Protein AF-A0AAU2IWJ2-F1 (afdb_monomer_lite)

Radius of gyration: 13.11 Å; chains: 1; bounding box: 33×27×32 Å

pLDDT: mean 87.12, std 11.73, range [38.75, 97.5]

Structure (mmCIF, N/CA/C/O backbone):
data_AF-A0AAU2IWJ2-F1
#
_entry.id   AF-A0AAU2IWJ2-F1
#
loop_
_atom_site.group_PDB
_atom_site.id
_atom_site.type_symbol
_atom_site.label_atom_id
_atom_site.label_alt_id
_atom_site.label_comp_id
_atom_site.label_asym_id
_atom_site.label_entity_id
_atom_site.label_seq_id
_atom_site.pdbx_PDB_ins_code
_atom_site.Cartn_x
_atom_site.Cartn_y
_atom_site.Cartn_z
_atom_site.occupancy
_atom_site.B_iso_or_equiv
_atom_site.auth_seq_id
_atom_site.auth_comp_id
_atom_site.auth_asym_id
_atom_site.auth_atom_id
_atom_site.pdbx_PDB_model_num
ATOM 1 N N . MET A 1 1 ? 7.950 13.108 17.277 1.00 83.62 1 MET A N 1
ATOM 2 C CA . MET A 1 1 ? 6.635 13.680 16.870 1.00 83.62 1 MET A CA 1
ATOM 3 C C . MET A 1 1 ? 5.738 12.585 16.306 1.00 83.62 1 MET A C 1
ATOM 5 O O . MET A 1 1 ? 6.137 11.911 15.360 1.00 83.62 1 MET A O 1
ATOM 9 N N . GLN A 1 2 ? 4.543 12.402 16.878 1.00 93.19 2 GLN A N 1
ATOM 10 C CA . GLN A 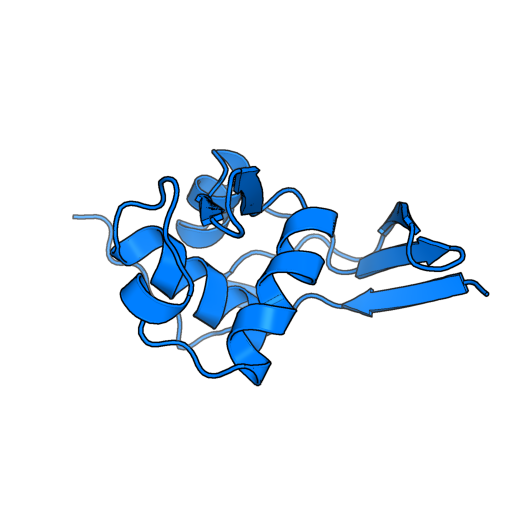1 2 ? 3.567 11.408 16.415 1.00 93.19 2 GLN A CA 1
ATOM 11 C C . GLN A 1 2 ? 2.741 11.957 15.243 1.00 93.19 2 GLN A C 1
ATOM 13 O O . GLN A 1 2 ? 2.262 13.090 15.292 1.00 93.19 2 GLN A O 1
ATOM 18 N N . LYS A 1 3 ? 2.547 11.150 14.197 1.00 94.31 3 LYS A N 1
ATOM 19 C CA . LYS A 1 3 ? 1.735 11.490 13.022 1.00 94.31 3 LYS A CA 1
ATOM 20 C C . LYS A 1 3 ? 0.783 10.349 12.677 1.00 94.31 3 LYS A C 1
ATOM 22 O O . LYS A 1 3 ? 1.168 9.184 12.722 1.00 94.31 3 LYS A O 1
ATOM 27 N N . ARG A 1 4 ? -0.443 10.715 12.298 1.00 95.19 4 ARG A N 1
ATOM 28 C CA . ARG A 1 4 ? -1.474 9.808 11.780 1.00 95.19 4 ARG A CA 1
ATOM 29 C C . ARG A 1 4 ? -1.576 9.968 10.272 1.00 95.19 4 ARG A C 1
ATOM 31 O O . ARG A 1 4 ? -1.694 11.088 9.773 1.00 95.19 4 ARG A O 1
ATOM 38 N N . SER A 1 5 ? -1.523 8.855 9.559 1.00 93.81 5 SER A N 1
ATOM 39 C CA . SER A 1 5 ? -1.559 8.808 8.100 1.00 93.81 5 SER A CA 1
ATOM 40 C C . SER A 1 5 ? -2.695 7.896 7.661 1.00 93.81 5 SER A C 1
ATOM 42 O O . SER A 1 5 ? -2.652 6.703 7.926 1.00 93.81 5 SER A O 1
ATOM 44 N N . ARG A 1 6 ? -3.706 8.451 6.988 1.00 95.06 6 ARG A N 1
ATOM 45 C CA . ARG A 1 6 ? -4.893 7.708 6.540 1.00 95.06 6 ARG A CA 1
ATOM 46 C C . ARG A 1 6 ? -4.691 7.113 5.146 1.00 95.06 6 ARG A C 1
ATOM 48 O O . ARG A 1 6 ? -4.221 7.839 4.272 1.00 95.06 6 ARG A O 1
ATOM 55 N N . ILE A 1 7 ? -5.026 5.844 4.927 1.00 94.31 7 ILE A N 1
ATOM 56 C CA . ILE A 1 7 ? -5.061 5.245 3.580 1.00 94.31 7 ILE A CA 1
ATOM 57 C C . ILE A 1 7 ? -6.224 5.844 2.775 1.00 94.31 7 ILE A C 1
ATOM 59 O O . ILE A 1 7 ? -7.301 6.083 3.319 1.00 94.31 7 ILE A O 1
ATOM 63 N N . GLY A 1 8 ? -6.016 6.130 1.494 1.00 92.81 8 GLY A N 1
ATOM 64 C CA . GLY A 1 8 ? -7.043 6.714 0.642 1.00 92.81 8 GLY A CA 1
ATOM 65 C C . GLY A 1 8 ? -6.862 6.375 -0.832 1.00 92.81 8 GLY A C 1
ATOM 66 O O . GLY A 1 8 ? -6.113 5.475 -1.213 1.00 92.81 8 GLY A O 1
ATOM 67 N N . LYS A 1 9 ? -7.573 7.122 -1.680 1.00 91.56 9 LYS A N 1
ATOM 68 C CA . LYS A 1 9 ? -7.682 6.863 -3.121 1.00 91.56 9 LYS A CA 1
ATOM 69 C C . LYS A 1 9 ? -6.334 6.728 -3.840 1.00 91.56 9 LYS A C 1
ATOM 71 O O . LYS A 1 9 ? -6.192 5.879 -4.721 1.00 91.56 9 LYS A O 1
ATOM 76 N N . ASN A 1 10 ? -5.347 7.544 -3.469 1.00 89.75 10 ASN A N 1
ATOM 77 C CA . ASN A 1 10 ? -4.024 7.527 -4.100 1.00 89.75 10 ASN A CA 1
ATOM 78 C C . ASN A 1 10 ? -3.242 6.261 -3.733 1.00 89.75 10 ASN A C 1
ATOM 80 O O . ASN A 1 10 ? -2.612 5.664 -4.601 1.00 89.75 10 ASN A O 1
ATOM 84 N N . GLU A 1 11 ? -3.320 5.827 -2.473 1.00 91.94 11 GLU A N 1
ATOM 85 C CA . GLU A 1 11 ? -2.719 4.574 -2.009 1.00 91.94 11 GLU A CA 1
ATOM 86 C C . GLU A 1 11 ? -3.330 3.375 -2.731 1.00 91.94 11 GLU A C 1
ATOM 88 O O . GLU A 1 11 ? -2.591 2.539 -3.246 1.00 91.94 11 GLU A O 1
ATOM 93 N N . VAL A 1 12 ? -4.660 3.330 -2.856 1.00 91.81 12 VAL A N 1
ATOM 94 C CA . VAL A 1 12 ? -5.344 2.267 -3.608 1.00 91.81 12 VAL A CA 1
ATOM 95 C C . VAL A 1 12 ? -4.930 2.271 -5.079 1.00 91.81 12 VAL A C 1
ATOM 97 O O . VAL A 1 12 ? -4.613 1.223 -5.634 1.00 91.81 12 VAL A O 1
ATOM 100 N N . SER A 1 13 ? -4.866 3.448 -5.704 1.00 89.56 13 SER A N 1
ATOM 101 C CA . SER A 1 13 ? -4.472 3.572 -7.113 1.00 89.56 13 SER A CA 1
ATOM 102 C C . SER A 1 13 ? -3.027 3.115 -7.350 1.00 89.56 13 SER A C 1
ATOM 104 O O . SER A 1 13 ? -2.759 2.386 -8.304 1.00 89.56 13 SER A O 1
ATOM 106 N N . GLY A 1 14 ? -2.095 3.500 -6.471 1.00 89.19 14 GLY A N 1
ATOM 107 C CA . GLY A 1 14 ? -0.698 3.067 -6.543 1.00 89.19 14 GLY A CA 1
ATOM 108 C C . GLY A 1 14 ? -0.538 1.560 -6.329 1.00 89.19 14 GLY A C 1
ATOM 109 O O . GLY A 1 14 ? 0.184 0.904 -7.079 1.00 89.19 14 GLY A O 1
ATOM 110 N N . LEU A 1 15 ? -1.256 0.998 -5.354 1.00 90.94 15 LEU A N 1
ATOM 111 C CA . LEU A 1 15 ? -1.251 -0.439 -5.080 1.00 90.94 15 LEU A CA 1
ATOM 112 C C . LEU A 1 15 ? -1.833 -1.248 -6.247 1.00 90.94 15 LEU A C 1
ATOM 114 O O . LEU A 1 15 ? -1.270 -2.275 -6.615 1.00 90.94 15 LEU A O 1
ATOM 118 N N . GLY A 1 16 ? -2.904 -0.760 -6.877 1.00 89.81 16 GLY A N 1
ATOM 119 C CA . GLY A 1 16 ? -3.482 -1.382 -8.067 1.00 89.81 16 GLY A CA 1
ATOM 120 C C . GLY A 1 16 ? -2.517 -1.416 -9.251 1.00 89.81 16 GLY A C 1
ATOM 121 O O . GLY A 1 16 ? -2.410 -2.439 -9.918 1.00 89.81 16 GLY A O 1
ATOM 122 N N . LYS A 1 17 ? -1.749 -0.343 -9.482 1.00 87.94 17 LYS A N 1
ATOM 123 C CA . LYS A 1 17 ? -0.694 -0.338 -10.512 1.00 87.94 17 LYS A CA 1
ATOM 124 C C . LYS A 1 17 ? 0.397 -1.369 -10.214 1.00 87.94 17 LYS A C 1
ATOM 126 O O . LYS A 1 17 ? 0.807 -2.091 -11.117 1.00 87.94 17 LYS A O 1
ATOM 131 N N . LEU A 1 18 ? 0.825 -1.460 -8.952 1.00 88.06 18 LEU A N 1
ATOM 132 C CA . LEU A 1 18 ? 1.805 -2.455 -8.510 1.00 88.06 18 LEU A CA 1
ATOM 133 C C . LEU A 1 18 ? 1.295 -3.879 -8.771 1.00 88.06 18 LEU A C 1
ATOM 135 O O . LEU A 1 18 ? 2.018 -4.698 -9.328 1.00 88.06 18 LEU A O 1
ATOM 139 N N . TYR A 1 19 ? 0.035 -4.142 -8.430 1.00 90.31 19 TYR A N 1
ATOM 140 C CA . TYR A 1 19 ? -0.628 -5.423 -8.651 1.00 90.31 19 TYR A CA 1
ATOM 141 C C . TYR A 1 19 ? -0.749 -5.791 -10.140 1.00 90.31 19 TYR A C 1
ATOM 143 O O . TYR A 1 19 ? -0.335 -6.878 -10.537 1.00 90.31 19 TYR A O 1
ATOM 151 N N . LEU A 1 20 ? -1.239 -4.872 -10.981 1.00 87.69 20 LEU A N 1
ATOM 152 C CA . LEU A 1 20 ? -1.450 -5.104 -12.418 1.00 87.69 20 LEU A CA 1
ATOM 153 C C . LEU A 1 20 ? -0.157 -5.401 -13.188 1.00 87.69 20 LEU A C 1
ATOM 155 O O . LEU A 1 20 ? -0.194 -6.077 -14.211 1.00 87.69 20 LEU A O 1
ATOM 159 N N . GLN A 1 21 ? 0.986 -4.917 -12.705 1.00 86.00 21 GLN A N 1
ATOM 160 C CA . GLN A 1 21 ? 2.293 -5.174 -13.312 1.00 86.00 21 GLN A CA 1
ATOM 161 C C . GLN A 1 21 ? 2.980 -6.452 -12.795 1.00 86.00 21 GLN A C 1
ATOM 163 O O . GLN A 1 21 ? 4.178 -6.645 -12.993 1.00 86.00 21 GLN A O 1
ATOM 168 N N . GLY A 1 22 ? 2.243 -7.333 -12.116 1.00 81.56 22 GLY A N 1
ATOM 169 C CA . GLY A 1 22 ? 2.757 -8.602 -11.595 1.00 81.56 22 GLY A CA 1
ATOM 170 C C . GLY A 1 22 ? 3.318 -8.516 -10.175 1.00 81.56 22 GLY A C 1
ATOM 171 O O . GLY A 1 22 ? 3.639 -9.544 -9.586 1.00 81.56 22 GLY A O 1
ATOM 172 N N . GLY A 1 23 ? 3.397 -7.316 -9.588 1.00 79.81 23 GLY A N 1
ATOM 173 C CA . GLY A 1 23 ? 3.537 -7.148 -8.143 1.00 79.81 23 GLY A CA 1
ATOM 174 C C . GLY A 1 23 ? 4.887 -7.512 -7.532 1.00 79.81 23 GLY A C 1
ATOM 175 O O . GLY A 1 23 ? 4.992 -7.495 -6.308 1.00 79.81 23 GLY A O 1
ATOM 176 N N . GLN A 1 24 ? 5.920 -7.826 -8.316 1.00 85.44 24 GLN A N 1
ATOM 177 C CA . GLN A 1 24 ? 7.189 -8.320 -7.773 1.00 85.44 24 GLN A CA 1
ATOM 178 C C . GLN A 1 24 ? 8.386 -7.474 -8.197 1.00 85.44 24 GLN A C 1
ATOM 180 O O . GLN A 1 24 ? 8.725 -7.386 -9.374 1.00 85.44 24 GLN A O 1
ATOM 185 N N . ALA A 1 25 ? 9.059 -6.901 -7.195 1.00 82.56 25 ALA A N 1
ATOM 186 C CA . ALA A 1 25 ? 10.337 -6.209 -7.311 1.00 82.56 25 ALA A CA 1
ATOM 187 C C . ALA A 1 25 ? 10.378 -5.141 -8.4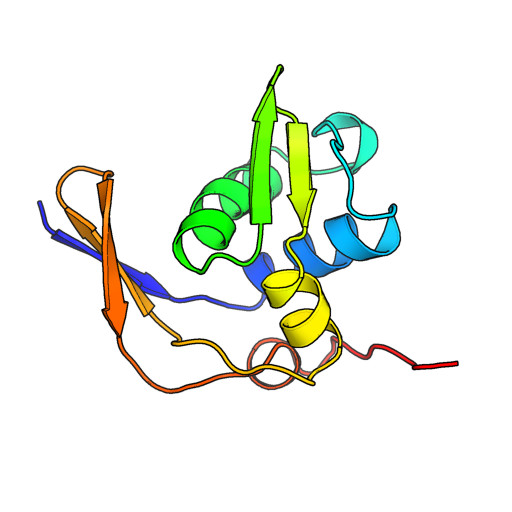23 1.00 82.56 25 ALA A C 1
ATOM 189 O O . ALA A 1 25 ? 11.381 -4.991 -9.128 1.00 82.56 25 ALA A O 1
ATOM 190 N N . LEU A 1 26 ? 9.309 -4.359 -8.553 1.00 81.38 26 LEU A N 1
ATOM 191 C CA . LEU A 1 26 ? 9.149 -3.362 -9.609 1.00 81.38 26 LEU A CA 1
ATOM 192 C C . LEU A 1 26 ? 9.863 -2.057 -9.244 1.00 81.38 26 LEU A C 1
ATOM 194 O O . LEU A 1 26 ? 9.738 -1.561 -8.117 1.00 81.38 26 LEU A O 1
ATOM 198 N N . LYS A 1 27 ? 10.635 -1.495 -10.183 1.00 80.56 27 LYS A N 1
ATOM 199 C CA . LYS A 1 27 ? 11.214 -0.152 -10.031 1.00 80.56 27 LYS A CA 1
ATOM 200 C C . LYS A 1 27 ? 10.150 0.898 -10.324 1.00 80.56 27 LYS A C 1
ATOM 202 O O . LYS A 1 27 ? 9.165 0.654 -11.015 1.00 80.56 27 LYS A O 1
ATOM 207 N N . ARG A 1 28 ? 10.389 2.116 -9.832 1.00 75.69 28 ARG A N 1
ATOM 208 C CA . ARG A 1 28 ? 9.561 3.290 -10.148 1.00 75.69 28 ARG A CA 1
ATOM 209 C C . ARG A 1 28 ? 9.309 3.432 -11.653 1.00 75.69 28 ARG A C 1
ATOM 211 O O . ARG A 1 28 ? 8.180 3.698 -12.053 1.00 75.69 28 ARG A O 1
ATOM 218 N N . ASP A 1 29 ? 10.369 3.281 -12.443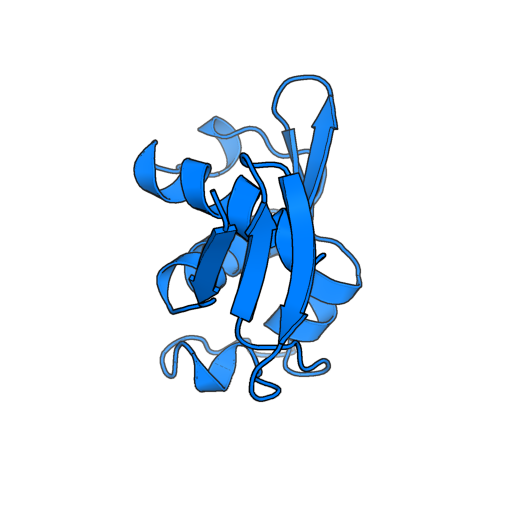 1.00 74.88 29 ASP A N 1
ATOM 219 C CA . ASP A 1 29 ? 10.330 3.517 -13.885 1.00 74.88 29 ASP A CA 1
ATOM 220 C C . ASP A 1 29 ? 9.524 2.423 -14.609 1.00 74.88 29 ASP A C 1
ATOM 222 O O . ASP A 1 29 ? 8.823 2.730 -15.569 1.00 74.88 29 ASP A O 1
ATOM 226 N N . ASP A 1 30 ? 9.518 1.191 -14.081 1.00 74.38 30 ASP A N 1
ATOM 227 C CA . ASP A 1 30 ? 8.689 0.086 -14.587 1.00 74.38 30 ASP A CA 1
ATOM 228 C C . ASP A 1 30 ? 7.190 0.387 -14.383 1.00 74.38 30 ASP A C 1
ATOM 230 O O . ASP A 1 30 ? 6.351 0.114 -15.241 1.00 74.38 30 ASP A O 1
ATOM 234 N N . LEU A 1 31 ? 6.861 1.050 -13.269 1.00 69.69 31 LEU A N 1
ATOM 235 C CA . LEU A 1 31 ? 5.491 1.378 -12.867 1.00 69.69 31 LEU A CA 1
ATOM 236 C C . LEU A 1 31 ? 4.904 2.615 -13.571 1.00 69.69 31 LEU A C 1
ATOM 238 O O . LEU A 1 31 ? 3.719 2.913 -13.392 1.00 69.69 31 LEU A O 1
ATOM 242 N N . GLY A 1 32 ? 5.708 3.360 -14.342 1.00 69.38 32 GLY A N 1
ATOM 243 C CA . GLY A 1 32 ? 5.276 4.598 -15.003 1.00 69.38 32 GLY A CA 1
ATOM 244 C C . GLY A 1 32 ? 4.772 5.667 -14.024 1.00 69.38 32 GLY A C 1
ATOM 245 O O . GLY A 1 32 ? 3.865 6.433 -14.350 1.00 69.38 32 GLY A O 1
ATOM 246 N N . LEU A 1 33 ? 5.301 5.680 -12.795 1.00 69.31 33 LEU A N 1
ATOM 247 C CA . LEU A 1 33 ? 4.799 6.523 -11.709 1.00 69.31 33 LEU A CA 1
ATOM 248 C C . LEU A 1 33 ? 5.512 7.864 -11.626 1.00 69.31 33 LEU A C 1
ATOM 250 O O . LEU A 1 33 ? 6.734 7.968 -11.741 1.00 69.31 33 LEU A O 1
ATOM 254 N N . THR A 1 34 ? 4.742 8.889 -11.285 1.00 71.81 34 THR A N 1
ATOM 255 C CA . THR A 1 34 ? 5.278 10.172 -10.839 1.00 71.81 34 THR A CA 1
ATOM 256 C C . THR A 1 34 ? 5.959 10.033 -9.470 1.00 71.81 34 THR A C 1
ATOM 258 O O . THR A 1 34 ? 5.646 9.143 -8.675 1.00 71.81 34 THR A O 1
ATOM 261 N N . ASN A 1 35 ? 6.872 10.953 -9.133 1.00 70.19 35 ASN A N 1
ATOM 262 C CA . ASN A 1 35 ? 7.519 10.972 -7.810 1.00 70.19 35 ASN A CA 1
ATOM 263 C C . ASN A 1 35 ? 6.503 11.059 -6.654 1.00 70.19 35 ASN A C 1
ATOM 265 O O . ASN A 1 35 ? 6.740 10.500 -5.583 1.00 70.19 35 ASN A O 1
ATOM 269 N N . ALA A 1 36 ? 5.374 11.741 -6.875 1.00 69.88 36 ALA A N 1
ATOM 270 C CA . ALA A 1 36 ? 4.306 11.853 -5.891 1.00 69.88 36 ALA A CA 1
ATOM 271 C C . ALA A 1 36 ? 3.622 10.502 -5.639 1.00 69.88 36 ALA A C 1
ATOM 273 O O . ALA A 1 36 ? 3.367 10.170 -4.487 1.00 69.88 36 ALA A O 1
ATOM 274 N N . GLU A 1 37 ? 3.388 9.707 -6.686 1.00 70.88 37 GLU A N 1
ATOM 275 C CA . GLU A 1 37 ? 2.804 8.364 -6.578 1.00 70.88 37 GLU A CA 1
ATOM 276 C C . GLU A 1 37 ? 3.784 7.352 -5.974 1.00 70.88 37 GLU A C 1
ATOM 278 O O . GLU A 1 37 ? 3.393 6.484 -5.198 1.00 70.88 37 GLU A O 1
ATOM 283 N N . TYR A 1 38 ? 5.078 7.496 -6.256 1.00 74.38 38 TYR A N 1
ATOM 284 C CA . TYR A 1 38 ? 6.102 6.643 -5.659 1.00 74.38 38 TYR A CA 1
ATOM 285 C C . TYR A 1 38 ? 6.230 6.852 -4.139 1.00 74.38 38 TYR A C 1
ATOM 287 O O . TYR A 1 38 ? 6.444 5.900 -3.388 1.00 74.38 38 TYR A O 1
ATOM 295 N N . ALA A 1 39 ? 6.031 8.085 -3.656 1.00 79.31 39 ALA A N 1
ATOM 296 C CA . ALA A 1 39 ? 6.021 8.391 -2.222 1.00 79.31 39 ALA A CA 1
ATOM 297 C C . ALA A 1 39 ? 4.899 7.659 -1.458 1.00 79.31 39 ALA A C 1
ATOM 299 O O . ALA A 1 39 ? 4.984 7.476 -0.241 1.00 79.31 39 ALA A O 1
ATOM 300 N N . VAL A 1 40 ? 3.868 7.201 -2.171 1.00 88.19 40 VAL A N 1
ATOM 301 C CA . VAL A 1 40 ? 2.720 6.493 -1.608 1.00 88.19 40 VAL A CA 1
ATOM 302 C C . VAL A 1 40 ? 3.085 5.060 -1.198 1.00 88.19 40 VAL A C 1
ATOM 304 O O . VAL A 1 40 ? 2.490 4.520 -0.265 1.00 88.19 40 VAL A O 1
ATOM 307 N N . PHE A 1 41 ? 4.118 4.453 -1.794 1.00 88.31 41 PHE A N 1
ATOM 308 C CA . PHE A 1 41 ? 4.540 3.092 -1.440 1.00 88.31 41 PHE A CA 1
ATOM 309 C C . PHE A 1 41 ? 5.134 2.974 -0.041 1.00 88.31 41 PHE A C 1
ATOM 311 O O . PHE A 1 41 ? 4.862 2.002 0.660 1.00 88.31 41 PHE A O 1
ATOM 318 N N . ALA A 1 42 ? 5.863 3.995 0.417 1.00 88.00 42 ALA A N 1
ATOM 319 C CA . ALA A 1 42 ? 6.335 4.046 1.800 1.00 88.00 42 ALA A CA 1
ATOM 320 C C . ALA A 1 42 ? 5.166 3.991 2.794 1.00 88.00 42 ALA A C 1
ATOM 322 O O . ALA A 1 42 ? 5.253 3.335 3.828 1.00 88.00 42 ALA A O 1
ATOM 323 N N . LYS A 1 43 ? 4.049 4.634 2.447 1.00 91.62 43 LYS A N 1
ATOM 324 C CA . LYS A 1 43 ? 2.832 4.619 3.251 1.00 91.62 43 LYS A CA 1
ATOM 325 C C . LYS A 1 43 ? 2.104 3.281 3.156 1.00 91.62 43 LYS A C 1
ATOM 327 O O . LYS A 1 43 ? 1.701 2.760 4.187 1.00 91.62 43 LYS A O 1
ATOM 332 N N . LEU A 1 44 ? 2.002 2.687 1.965 1.00 94.19 44 LEU A N 1
ATOM 333 C CA . LEU A 1 44 ? 1.468 1.330 1.772 1.00 94.19 44 LEU A CA 1
ATOM 334 C C . LEU A 1 44 ? 2.238 0.277 2.588 1.00 94.19 44 LEU A C 1
ATOM 336 O O . LEU A 1 44 ? 1.630 -0.675 3.076 1.00 94.19 44 LEU A O 1
ATOM 340 N N . ALA A 1 45 ? 3.540 0.481 2.802 1.00 94.38 45 ALA A N 1
ATOM 341 C CA . ALA A 1 45 ? 4.358 -0.371 3.661 1.00 94.38 45 ALA A CA 1
ATOM 342 C C . ALA A 1 45 ? 3.932 -0.345 5.131 1.00 94.38 45 ALA A C 1
ATOM 344 O O . ALA A 1 45 ? 3.943 -1.383 5.786 1.00 94.38 45 ALA A O 1
ATOM 345 N N . TRP A 1 46 ? 3.506 0.809 5.651 1.00 94.88 46 TRP A N 1
ATOM 346 C CA . TRP A 1 46 ? 2.996 0.910 7.023 1.00 94.88 46 TRP A CA 1
ATOM 347 C C . TRP A 1 46 ? 1.719 0.091 7.229 1.00 94.88 46 TRP A C 1
ATOM 349 O O . TRP A 1 46 ? 1.506 -0.457 8.302 1.00 94.88 46 TRP A O 1
ATOM 359 N N . PHE A 1 47 ? 0.893 -0.041 6.190 1.00 95.62 47 PHE A N 1
ATOM 360 C CA . PHE A 1 47 ? -0.296 -0.900 6.207 1.00 95.62 47 PHE A CA 1
ATOM 361 C C . PHE A 1 47 ? 0.018 -2.372 5.895 1.00 95.62 47 PHE A C 1
ATOM 363 O O . PHE A 1 47 ? -0.893 -3.192 5.844 1.00 95.62 47 PHE A O 1
ATOM 370 N N . GLY A 1 48 ? 1.286 -2.714 5.640 1.00 95.31 48 GLY A N 1
ATOM 371 C CA . GLY A 1 48 ? 1.703 -4.055 5.235 1.00 95.31 48 GLY A CA 1
ATOM 372 C C . GLY A 1 48 ? 1.235 -4.466 3.836 1.00 95.31 48 GLY A C 1
ATOM 373 O O . GLY A 1 48 ? 1.312 -5.644 3.505 1.00 95.31 48 GLY A O 1
ATOM 374 N N . LEU A 1 49 ? 0.747 -3.528 3.016 1.00 96.25 49 LEU A N 1
ATOM 375 C CA . LEU A 1 49 ? 0.177 -3.795 1.685 1.00 96.25 49 LEU A CA 1
ATOM 376 C C . LEU A 1 49 ? 1.247 -3.893 0.590 1.00 96.25 49 LEU A C 1
ATOM 378 O O . LEU A 1 49 ? 1.059 -4.556 -0.427 1.00 96.25 49 LEU A O 1
ATOM 382 N N . ALA A 1 50 ? 2.381 -3.233 0.799 1.00 95.31 50 ALA A N 1
ATOM 383 C CA . ALA A 1 50 ? 3.544 -3.305 -0.071 1.00 95.31 50 ALA A CA 1
ATOM 384 C C . ALA A 1 50 ? 4.803 -3.477 0.779 1.00 95.31 50 ALA A C 1
ATOM 386 O O . ALA A 1 50 ? 4.825 -3.123 1.956 1.00 95.31 50 ALA A O 1
ATOM 387 N N . ARG A 1 51 ? 5.873 -3.992 0.186 1.00 94.25 51 ARG A N 1
ATOM 388 C CA . ARG A 1 51 ? 7.177 -4.100 0.840 1.00 94.25 51 ARG A CA 1
ATOM 389 C C . ARG A 1 51 ? 8.267 -3.542 -0.054 1.00 94.25 51 ARG A C 1
ATOM 391 O O . ARG A 1 51 ? 8.227 -3.697 -1.276 1.00 94.25 51 ARG A O 1
ATOM 398 N N . ARG A 1 52 ? 9.235 -2.884 0.577 1.00 91.56 52 ARG A N 1
ATOM 399 C CA . ARG A 1 52 ? 10.425 -2.384 -0.099 1.00 91.56 52 ARG A CA 1
ATOM 400 C C . ARG A 1 52 ? 11.431 -3.515 -0.222 1.00 91.56 52 ARG A C 1
ATOM 402 O O . ARG A 1 52 ? 11.758 -4.160 0.767 1.00 91.56 52 ARG A O 1
ATOM 409 N N . GLU A 1 53 ? 11.921 -3.704 -1.430 1.00 90.00 53 GLU A N 1
ATOM 410 C CA . GLU A 1 53 ? 12.968 -4.651 -1.783 1.00 90.00 53 GLU A CA 1
ATOM 411 C C . GLU A 1 53 ? 14.305 -3.906 -1.962 1.00 90.00 53 GLU A C 1
ATOM 413 O O . GLU A 1 53 ? 14.399 -2.675 -1.841 1.00 90.00 53 GLU A O 1
ATOM 418 N N . HIS A 1 54 ? 15.359 -4.649 -2.298 1.00 85.81 54 HIS A N 1
ATOM 419 C CA . HIS A 1 54 ? 16.645 -4.074 -2.694 1.00 85.81 54 HIS A CA 1
ATOM 420 C C . HIS A 1 54 ? 16.515 -3.133 -3.910 1.00 85.81 54 HIS A C 1
ATOM 422 O O . HIS A 1 54 ? 15.576 -3.216 -4.697 1.00 85.81 54 HIS A O 1
ATOM 428 N N . GLU A 1 55 ? 17.475 -2.216 -4.070 1.00 84.12 55 GLU A N 1
ATOM 429 C CA . GLU A 1 55 ? 17.547 -1.280 -5.209 1.00 84.12 55 GLU A CA 1
ATOM 430 C C . GLU A 1 55 ? 16.312 -0.387 -5.432 1.00 84.12 55 GLU A C 1
ATOM 432 O O . GLU A 1 55 ? 15.999 -0.045 -6.572 1.00 84.12 55 GLU A O 1
ATOM 437 N N . GLN A 1 56 ? 15.610 0.026 -4.368 1.00 82.62 56 GLN A N 1
ATOM 438 C CA . GLN A 1 56 ? 14.412 0.879 -4.501 1.00 82.62 56 GLN A CA 1
ATOM 439 C C . GLN A 1 56 ? 13.277 0.201 -5.288 1.00 82.62 56 GLN A C 1
ATOM 441 O O . GLN A 1 56 ? 12.500 0.861 -5.977 1.00 82.62 56 GLN A O 1
ATOM 446 N N . ARG A 1 57 ? 13.196 -1.125 -5.210 1.00 88.81 57 ARG A N 1
ATOM 447 C CA . ARG A 1 57 ? 12.109 -1.898 -5.803 1.00 88.81 57 ARG A CA 1
ATOM 448 C C . ARG A 1 57 ? 10.981 -2.083 -4.795 1.00 88.81 57 ARG A C 1
ATOM 450 O O . ARG A 1 57 ? 11.211 -2.064 -3.584 1.00 88.81 57 ARG A O 1
ATOM 457 N N . TRP A 1 58 ? 9.770 -2.269 -5.297 1.00 92.00 58 TRP A N 1
ATOM 458 C CA . TRP A 1 58 ? 8.592 -2.535 -4.481 1.00 92.00 58 TRP A CA 1
ATOM 459 C C . TRP A 1 58 ? 7.902 -3.808 -4.935 1.00 92.00 58 TRP A C 1
ATOM 461 O O . TRP A 1 58 ? 7.792 -4.077 -6.131 1.00 92.00 58 TRP A O 1
ATOM 471 N N . SER A 1 59 ? 7.416 -4.565 -3.962 1.00 93.44 59 SER A N 1
ATOM 472 C CA . SER A 1 59 ? 6.563 -5.723 -4.192 1.00 93.44 59 SER A CA 1
ATOM 473 C C . SER A 1 59 ? 5.242 -5.532 -3.466 1.00 93.44 59 SER A C 1
ATOM 475 O O . SER A 1 59 ? 5.205 -4.958 -2.373 1.00 93.44 59 SER A O 1
ATOM 477 N N . ILE A 1 60 ? 4.158 -6.021 -4.057 1.00 94.81 60 ILE A N 1
ATOM 478 C CA . ILE A 1 60 ? 2.894 -6.188 -3.350 1.00 94.81 60 ILE A CA 1
ATOM 479 C C . ILE A 1 60 ? 3.018 -7.388 -2.405 1.00 94.81 60 ILE A C 1
ATOM 481 O O . ILE A 1 60 ? 3.710 -8.360 -2.706 1.00 94.81 60 ILE A O 1
ATOM 485 N N . THR A 1 61 ? 2.397 -7.308 -1.233 1.00 96.06 61 THR A N 1
ATOM 486 C CA . THR A 1 61 ? 2.325 -8.440 -0.299 1.00 96.06 61 THR A CA 1
ATOM 487 C C . THR A 1 61 ? 1.058 -9.256 -0.550 1.00 96.06 61 THR A C 1
ATOM 489 O O . THR A 1 61 ? 0.122 -8.767 -1.181 1.00 96.06 61 THR A O 1
ATOM 492 N N . ASP A 1 62 ? 0.963 -10.460 0.017 1.00 95.62 62 ASP A N 1
ATOM 493 C CA . ASP A 1 62 ? -0.283 -11.244 -0.022 1.00 95.62 62 ASP A CA 1
ATOM 494 C C . ASP A 1 62 ? -1.456 -10.4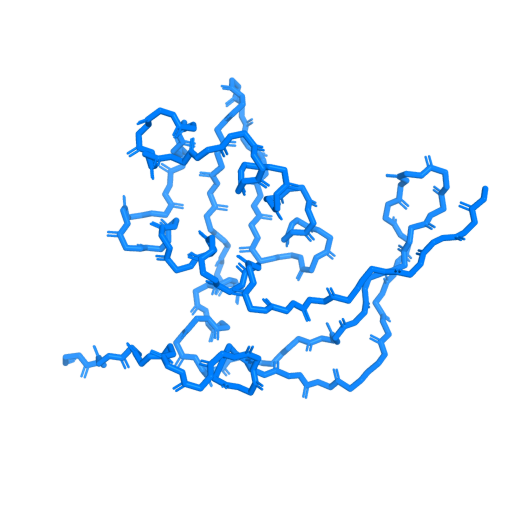86 0.621 1.00 95.62 62 ASP A C 1
ATOM 496 O O . ASP A 1 62 ? -2.593 -10.553 0.149 1.00 95.62 62 ASP A O 1
ATOM 500 N N . LEU A 1 63 ? -1.168 -9.696 1.665 1.00 96.50 63 LEU A N 1
ATOM 501 C CA . LEU A 1 63 ? -2.138 -8.790 2.278 1.00 96.50 63 LEU A CA 1
ATOM 502 C C . LEU A 1 63 ? -2.587 -7.705 1.288 1.00 96.50 63 LEU A C 1
ATOM 504 O O . LEU A 1 63 ? -3.780 -7.425 1.189 1.00 96.50 63 LEU A O 1
ATOM 508 N N . GLY A 1 64 ? -1.645 -7.122 0.542 1.00 95.88 64 GLY A N 1
ATOM 509 C CA . GLY A 1 64 ? -1.906 -6.152 -0.519 1.00 95.88 64 GLY A CA 1
ATOM 510 C C . GLY A 1 64 ? -2.781 -6.708 -1.636 1.00 95.88 64 GLY A C 1
ATOM 511 O O . GLY A 1 64 ? -3.745 -6.056 -2.030 1.00 95.88 64 GLY A O 1
ATOM 512 N N . ILE A 1 65 ? -2.486 -7.926 -2.094 1.00 94.75 65 ILE A N 1
ATOM 513 C CA . ILE A 1 65 ? -3.280 -8.641 -3.101 1.00 94.75 65 ILE A CA 1
ATOM 514 C C . ILE A 1 65 ? -4.705 -8.850 -2.586 1.00 94.75 65 ILE A C 1
ATOM 516 O O . ILE A 1 65 ? -5.663 -8.432 -3.230 1.00 94.75 65 ILE A O 1
ATOM 520 N N . GLY A 1 66 ? -4.853 -9.422 -1.386 1.00 95.19 66 GLY A N 1
ATOM 521 C CA . GLY A 1 66 ? -6.168 -9.652 -0.790 1.00 95.19 66 GLY A CA 1
ATOM 522 C C . GLY A 1 66 ? -6.959 -8.359 -0.580 1.00 95.19 66 GLY A C 1
ATOM 523 O O . GLY A 1 66 ? -8.172 -8.343 -0.765 1.00 95.19 66 GLY A O 1
ATOM 524 N N . PHE A 1 67 ? -6.290 -7.258 -0.239 1.00 95.50 67 PHE A N 1
ATOM 525 C CA . PHE A 1 67 ? -6.924 -5.951 -0.096 1.00 95.50 67 PHE A CA 1
ATOM 526 C C . PHE A 1 67 ? -7.411 -5.376 -1.436 1.00 95.50 67 PHE A C 1
ATOM 528 O O . PHE A 1 67 ? -8.545 -4.902 -1.514 1.00 95.50 67 PHE A O 1
ATOM 535 N N . VAL A 1 68 ? -6.588 -5.453 -2.490 1.00 93.25 68 VAL A N 1
ATOM 536 C CA . VAL A 1 68 ? -6.936 -5.029 -3.862 1.00 93.25 68 VAL A CA 1
ATOM 537 C C . VAL A 1 68 ? -8.112 -5.831 -4.413 1.00 93.25 68 VAL A C 1
ATOM 539 O O . VAL A 1 68 ? -9.025 -5.258 -4.998 1.00 93.25 68 VAL A O 1
ATOM 542 N N . GLU A 1 69 ? -8.126 -7.139 -4.173 1.00 92.31 69 GLU A N 1
ATOM 543 C CA . GLU A 1 69 ? -9.192 -8.049 -4.605 1.00 92.31 69 GLU A CA 1
ATOM 544 C C . GLU A 1 69 ? -10.440 -7.996 -3.701 1.00 92.31 69 GLU A C 1
ATOM 546 O O . GLU A 1 69 ? -11.381 -8.762 -3.895 1.00 92.31 69 GLU A O 1
ATOM 551 N N . GLY A 1 70 ? -10.459 -7.132 -2.679 1.00 91.69 70 GLY A N 1
ATOM 552 C CA . GLY A 1 70 ? -11.590 -6.983 -1.756 1.00 91.69 70 GLY A CA 1
ATOM 553 C C . GLY A 1 70 ? -11.790 -8.151 -0.780 1.00 91.69 70 GLY A C 1
ATOM 554 O O . GLY A 1 70 ? -12.781 -8.181 -0.052 1.00 91.69 70 GLY A O 1
ATOM 555 N N . ARG A 1 71 ? -10.849 -9.100 -0.723 1.00 94.00 71 ARG A N 1
ATOM 556 C CA . ARG A 1 71 ? -10.864 -10.260 0.185 1.00 94.00 71 ARG A CA 1
ATOM 557 C C . ARG A 1 71 ? -10.406 -9.919 1.601 1.00 94.00 71 ARG A C 1
ATOM 559 O O . ARG A 1 71 ? -10.791 -10.606 2.545 1.00 94.00 71 ARG A O 1
ATOM 566 N N . THR A 1 72 ? -9.608 -8.865 1.757 1.00 94.81 72 THR A N 1
ATOM 567 C CA . THR A 1 72 ? -9.045 -8.457 3.048 1.00 94.81 72 THR A CA 1
ATOM 568 C C . THR A 1 72 ? -9.382 -7.010 3.372 1.00 94.81 72 THR A C 1
ATOM 570 O O . THR A 1 72 ? -9.384 -6.144 2.499 1.00 94.81 72 THR A O 1
ATOM 573 N N . ARG A 1 73 ? -9.629 -6.737 4.657 1.00 96.06 73 ARG A N 1
ATOM 574 C CA . ARG A 1 73 ? -9.780 -5.381 5.192 1.00 96.06 73 ARG A CA 1
ATOM 575 C C . ARG A 1 73 ? -8.548 -4.985 5.993 1.00 96.06 73 ARG A C 1
ATOM 577 O O . ARG A 1 73 ? -7.963 -5.832 6.666 1.00 96.06 73 ARG A O 1
ATOM 584 N N . VAL A 1 74 ? -8.196 -3.703 5.974 1.00 96.06 74 VAL A N 1
ATOM 585 C CA . VAL A 1 74 ? -7.098 -3.149 6.783 1.00 96.06 74 VAL A CA 1
ATOM 586 C C . VAL A 1 74 ? -7.547 -1.918 7.550 1.00 96.06 74 VAL A C 1
ATOM 588 O O . VAL A 1 74 ? -8.487 -1.239 7.150 1.00 96.06 74 VAL A O 1
ATOM 591 N N . ALA A 1 75 ? -6.870 -1.631 8.657 1.00 97.50 75 ALA A N 1
ATOM 592 C CA . ALA A 1 75 ? -7.114 -0.429 9.440 1.00 97.50 75 ALA A CA 1
ATOM 593 C C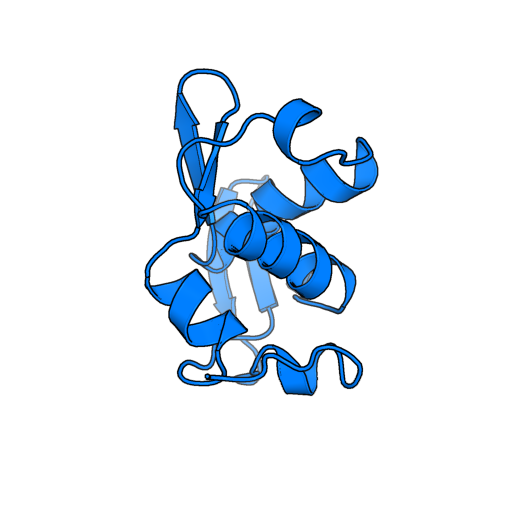 . ALA A 1 75 ? -6.846 0.834 8.607 1.00 97.50 75 ALA A C 1
ATOM 595 O O . ALA A 1 75 ? -5.866 0.898 7.861 1.00 97.50 75 ALA A O 1
ATOM 596 N N . SER A 1 76 ? -7.702 1.846 8.743 1.00 97.00 76 SER A N 1
ATOM 597 C CA . SER A 1 76 ? -7.656 3.028 7.884 1.00 97.00 76 SER A CA 1
ATOM 598 C C . SER A 1 76 ? -6.533 4.013 8.234 1.00 97.00 76 SER A C 1
ATOM 600 O O . SER A 1 76 ? -6.223 4.895 7.428 1.00 97.00 76 SER A O 1
ATOM 602 N N . ILE A 1 77 ? -5.892 3.881 9.401 1.00 97.25 77 ILE A N 1
ATOM 603 C CA . ILE A 1 77 ? -4.868 4.811 9.892 1.00 97.25 77 ILE A CA 1
ATOM 604 C C . ILE A 1 77 ? -3.595 4.063 10.299 1.00 97.25 77 ILE A C 1
ATOM 606 O O . ILE A 1 77 ? -3.617 3.159 11.129 1.00 97.25 77 ILE A O 1
ATOM 610 N N . ALA A 1 78 ? -2.460 4.518 9.769 1.00 96.44 78 ALA A N 1
ATOM 611 C CA . ALA A 1 78 ? -1.132 4.173 10.255 1.00 96.44 78 ALA A CA 1
ATOM 612 C C . ALA A 1 78 ? -0.594 5.274 11.175 1.00 96.44 78 ALA A C 1
ATOM 614 O O . ALA A 1 78 ? -0.636 6.467 10.842 1.00 96.44 78 ALA A O 1
ATOM 615 N N . ILE A 1 79 ? -0.056 4.866 12.320 1.00 96.62 79 ILE A N 1
ATOM 616 C CA . ILE A 1 79 ? 0.594 5.742 13.289 1.00 96.62 79 ILE A CA 1
ATOM 617 C C . ILE A 1 79 ? 2.103 5.627 13.095 1.00 96.62 79 ILE A C 1
ATOM 619 O O . ILE A 1 79 ? 2.666 4.532 13.073 1.00 96.62 79 ILE A O 1
ATOM 623 N N . THR A 1 80 ? 2.762 6.777 12.995 1.00 94.25 80 THR A N 1
ATOM 624 C CA . THR A 1 80 ? 4.224 6.866 12.968 1.00 94.25 80 THR A CA 1
ATOM 625 C C . THR A 1 80 ? 4.732 7.761 14.090 1.00 94.25 80 THR A C 1
ATOM 627 O O . THR A 1 80 ? 4.135 8.813 14.341 1.00 94.25 80 THR A O 1
ATOM 630 N N . LEU A 1 81 ? 5.850 7.396 14.709 1.00 95.00 81 LEU A N 1
ATOM 631 C CA . LEU A 1 81 ? 6.598 8.216 15.658 1.00 95.00 81 LEU A CA 1
ATOM 632 C C . LEU A 1 81 ? 7.982 8.480 15.068 1.00 95.00 81 LEU A C 1
ATOM 634 O O . LEU A 1 81 ? 8.687 7.546 14.720 1.00 95.00 81 LEU A O 1
ATOM 638 N N . ASP A 1 82 ? 8.334 9.751 14.871 1.00 92.12 82 ASP A N 1
ATOM 639 C CA . ASP A 1 82 ? 9.645 10.140 14.320 1.00 92.12 82 ASP A CA 1
ATOM 640 C C . ASP A 1 82 ? 9.993 9.448 12.986 1.00 92.12 82 ASP A C 1
ATOM 642 O O . ASP A 1 82 ? 11.142 9.156 12.680 1.00 92.12 82 ASP A O 1
ATOM 646 N N . ARG A 1 83 ? 8.959 9.285 12.141 1.00 85.56 83 ARG A N 1
ATOM 647 C CA . ARG A 1 83 ? 8.967 8.611 10.823 1.00 85.56 83 ARG A CA 1
ATOM 648 C C . ARG A 1 83 ? 9.090 7.086 10.871 1.00 85.56 83 ARG A C 1
ATOM 650 O O . ARG A 1 83 ? 9.081 6.464 9.810 1.00 85.56 83 ARG A O 1
ATOM 657 N N . GLU A 1 84 ? 9.109 6.490 12.053 1.00 89.81 84 GLU A N 1
ATOM 658 C CA . GLU A 1 84 ? 9.045 5.044 12.234 1.00 89.81 84 GLU A CA 1
ATOM 659 C C . GLU A 1 84 ? 7.602 4.597 12.454 1.00 89.81 84 GLU A C 1
ATOM 661 O O . GLU A 1 84 ? 6.815 5.280 13.109 1.00 89.81 84 GLU A O 1
ATOM 666 N N . PHE A 1 85 ? 7.228 3.464 11.867 1.00 92.81 85 PHE A N 1
ATOM 667 C CA . PHE A 1 85 ? 5.900 2.885 12.036 1.00 92.81 85 PHE A CA 1
ATOM 668 C C . PHE A 1 85 ? 5.755 2.274 13.432 1.00 92.81 85 PHE A C 1
ATOM 670 O O . PHE A 1 85 ? 6.613 1.504 13.850 1.00 92.81 85 PHE A O 1
ATOM 677 N N . VAL A 1 86 ? 4.663 2.602 14.132 1.00 95.94 86 VAL A N 1
ATOM 678 C CA . VAL A 1 86 ? 4.424 2.126 15.508 1.00 95.94 86 VAL A CA 1
ATOM 679 C C . VAL A 1 86 ? 3.123 1.345 15.680 1.00 95.94 86 VAL A C 1
ATOM 681 O O . VAL A 1 86 ? 2.992 0.608 16.652 1.00 95.94 86 VAL A O 1
ATOM 684 N N . GLY A 1 87 ? 2.155 1.480 14.770 1.00 95.75 87 GLY A N 1
ATOM 685 C CA . GLY A 1 87 ? 0.904 0.733 14.872 1.00 95.75 87 GLY A CA 1
ATOM 686 C C . GLY A 1 87 ? -0.184 1.176 13.900 1.00 95.75 87 GLY A C 1
ATOM 687 O O . GLY A 1 87 ? -0.033 2.150 13.159 1.00 95.75 87 GLY A O 1
ATOM 688 N N . LEU A 1 88 ? -1.294 0.441 13.935 1.00 96.94 88 LEU A N 1
ATOM 689 C CA . LEU A 1 88 ? -2.490 0.668 13.127 1.00 96.94 88 LEU A CA 1
ATOM 690 C C . LEU A 1 88 ? -3.693 0.990 14.021 1.00 96.94 88 LEU A C 1
ATOM 692 O O . LEU A 1 88 ? -3.842 0.403 15.090 1.00 96.94 88 LEU A O 1
ATOM 696 N N . GLU A 1 89 ? -4.560 1.896 13.568 1.00 96.56 89 GLU A N 1
ATOM 697 C CA . GLU A 1 89 ? -5.827 2.246 14.223 1.00 96.56 89 GLU A CA 1
ATOM 698 C C . GLU A 1 89 ? -6.910 2.631 13.194 1.00 96.56 89 GLU A C 1
ATOM 700 O O . GLU A 1 89 ? -6.651 2.708 11.990 1.00 96.56 89 GLU A O 1
ATOM 705 N N . GLY A 1 90 ? -8.126 2.909 13.670 1.00 95.44 90 GLY A N 1
ATOM 706 C CA . GLY A 1 90 ? -9.254 3.335 12.835 1.00 95.44 90 GLY A CA 1
ATOM 707 C C . GLY A 1 90 ? -10.132 2.185 12.341 1.00 95.44 90 GLY A C 1
ATOM 708 O O . GLY A 1 90 ? -9.934 1.025 12.704 1.00 95.44 90 GLY A O 1
ATOM 709 N N . GLU A 1 91 ? -11.142 2.521 11.537 1.00 96.69 91 GLU A N 1
ATOM 710 C CA . GLU A 1 91 ? -12.038 1.523 10.951 1.00 96.69 91 GLU A CA 1
ATOM 711 C C . GLU A 1 91 ? -11.326 0.598 9.955 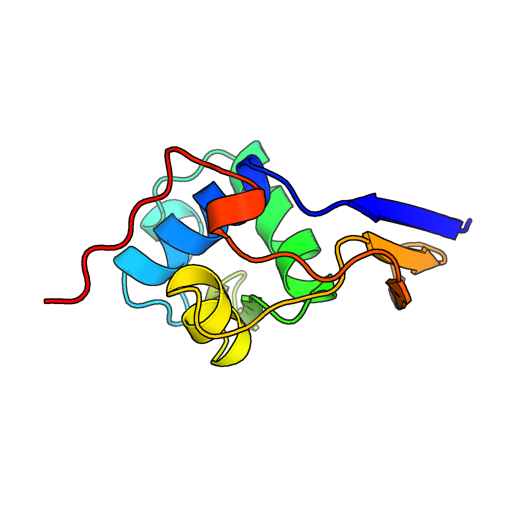1.00 96.69 91 GLU A C 1
ATOM 713 O O . GLU A 1 91 ? -10.334 0.966 9.325 1.00 96.69 91 GLU A O 1
ATOM 718 N N . LEU A 1 92 ? -11.857 -0.616 9.804 1.00 97.25 92 LEU A N 1
ATOM 719 C CA . LEU A 1 92 ? -11.410 -1.551 8.780 1.00 97.25 92 LEU A CA 1
ATOM 720 C C . LEU A 1 92 ? -12.061 -1.202 7.439 1.00 97.25 92 LEU A C 1
ATOM 722 O O . LEU A 1 92 ? -13.285 -1.178 7.340 1.00 97.25 92 LEU A O 1
ATOM 726 N N . VAL A 1 93 ? -11.238 -0.994 6.416 1.00 95.69 93 VAL A N 1
ATOM 727 C CA . VAL A 1 93 ? -11.648 -0.612 5.058 1.00 95.69 93 VAL A CA 1
ATOM 728 C C . VAL A 1 93 ? -11.153 -1.630 4.034 1.00 95.69 93 VAL A C 1
ATOM 730 O O . VAL A 1 93 ? -10.171 -2.332 4.278 1.00 95.69 93 VAL A O 1
ATOM 733 N N . THR A 1 94 ? -11.830 -1.710 2.894 1.00 94.38 94 THR A N 1
ATOM 734 C CA . THR A 1 94 ? -11.411 -2.407 1.667 1.00 94.38 94 THR A CA 1
ATOM 735 C C . THR A 1 94 ? -10.891 -1.407 0.628 1.00 94.38 94 THR A C 1
ATOM 737 O O . THR A 1 94 ? -11.063 -0.196 0.777 1.00 94.38 94 THR A O 1
ATOM 740 N N . ALA A 1 95 ? -10.280 -1.891 -0.458 1.00 93.12 95 ALA A N 1
ATOM 741 C CA . ALA A 1 95 ? -9.900 -1.029 -1.578 1.00 93.12 95 ALA A CA 1
ATOM 742 C C . ALA A 1 95 ? -11.112 -0.307 -2.204 1.00 93.12 95 ALA A C 1
ATOM 744 O O . ALA A 1 95 ? -11.009 0.875 -2.537 1.00 93.12 95 ALA A O 1
ATOM 745 N N . GLY A 1 96 ? -12.256 -0.996 -2.307 1.00 88.94 96 GLY A N 1
ATOM 746 C CA . GLY A 1 96 ? -13.496 -0.445 -2.862 1.00 88.94 96 GLY A CA 1
ATOM 747 C C . GLY A 1 96 ? -14.086 0.686 -2.017 1.00 88.94 96 GLY A C 1
ATOM 748 O O . GLY A 1 96 ? -14.514 1.691 -2.577 1.00 88.94 96 GLY A O 1
ATOM 749 N N . ASP A 1 97 ? -14.009 0.587 -0.684 1.00 90.44 97 ASP A N 1
ATOM 750 C CA . ASP A 1 97 ? -14.487 1.642 0.232 1.00 90.44 97 ASP A CA 1
ATOM 751 C C . ASP A 1 97 ? -13.724 2.967 0.055 1.00 90.44 97 ASP A C 1
ATOM 753 O O . ASP A 1 97 ? -14.242 4.049 0.322 1.00 90.44 97 ASP A O 1
ATOM 757 N N . LEU A 1 98 ? -12.460 2.892 -0.370 1.00 89.06 98 LEU A N 1
ATOM 758 C CA . LEU A 1 98 ? -11.563 4.046 -0.483 1.00 89.06 98 LEU A CA 1
ATOM 759 C C . LEU A 1 98 ? -11.493 4.626 -1.898 1.00 89.06 98 LEU A C 1
ATOM 761 O O . LEU A 1 98 ? -10.986 5.736 -2.096 1.00 89.06 98 LEU A O 1
ATOM 765 N N . ASN A 1 99 ? -11.926 3.856 -2.892 1.00 86.38 99 ASN A N 1
ATOM 766 C CA . ASN A 1 99 ? -11.909 4.245 -4.288 1.00 86.38 99 ASN A CA 1
ATOM 767 C C . ASN A 1 99 ? -13.024 3.499 -5.028 1.00 86.38 99 ASN A C 1
ATOM 769 O O . ASN A 1 99 ? -12.782 2.451 -5.608 1.00 86.38 99 ASN A O 1
ATOM 773 N N . GLU A 1 100 ? -14.232 4.060 -5.053 1.00 73.25 100 GLU A N 1
ATOM 774 C CA . GLU A 1 100 ? -15.410 3.425 -5.675 1.00 73.25 100 GLU A CA 1
ATOM 775 C C . GLU A 1 100 ? -15.217 3.103 -7.169 1.00 73.25 100 GLU A C 1
ATOM 777 O O . GLU A 1 100 ? -15.788 2.150 -7.692 1.00 73.25 100 GLU A O 1
ATOM 782 N N . SER A 1 101 ? -14.373 3.876 -7.865 1.00 71.94 101 SER A N 1
ATOM 783 C CA . SER A 1 101 ? -13.999 3.609 -9.263 1.00 71.94 101 SER A CA 1
ATOM 784 C C . SER A 1 101 ? -13.001 2.456 -9.431 1.00 71.94 101 SER A C 1
ATOM 786 O O . SER A 1 101 ? -12.688 2.067 -10.554 1.00 71.94 101 SER A O 1
ATOM 788 N N . PHE A 1 102 ? -12.471 1.925 -8.333 1.00 68.19 102 PHE A N 1
ATOM 789 C CA . PHE A 1 102 ? -11.552 0.801 -8.331 1.00 68.19 102 PHE A CA 1
ATOM 790 C C . PHE A 1 102 ? -12.348 -0.502 -8.402 1.00 68.19 102 PHE A C 1
ATOM 792 O O . PHE A 1 102 ? -12.784 -1.044 -7.389 1.00 68.19 102 PHE A O 1
ATOM 799 N N . GLN A 1 103 ? -12.552 -0.991 -9.623 1.00 60.12 103 GLN A N 1
ATOM 800 C CA . GLN A 1 103 ? -13.162 -2.291 -9.872 1.00 60.12 103 GLN A CA 1
ATOM 801 C C . GLN A 1 103 ? -12.092 -3.272 -10.333 1.00 60.12 103 GLN A C 1
ATOM 803 O O . GLN A 1 103 ? -11.422 -3.040 -11.339 1.00 60.12 103 GLN A O 1
ATOM 808 N N . PHE A 1 104 ? -11.946 -4.373 -9.599 1.00 58.91 104 PHE A N 1
ATOM 809 C CA . PHE A 1 104 ? -11.184 -5.520 -10.063 1.00 58.91 104 PHE A CA 1
ATOM 810 C C . PHE A 1 104 ? -12.168 -6.595 -10.526 1.00 58.91 104 PHE A C 1
ATOM 812 O O . PHE A 1 104 ? -12.924 -7.138 -9.722 1.00 58.91 104 PHE A O 1
ATOM 819 N N . ALA A 1 105 ? -12.205 -6.858 -11.833 1.00 44.91 105 ALA A N 1
ATOM 820 C CA . ALA A 1 105 ? -12.955 -7.981 -12.377 1.00 44.91 105 ALA A CA 1
ATOM 821 C C . ALA A 1 105 ? -12.135 -9.252 -12.133 1.00 44.91 105 ALA A C 1
ATOM 823 O O . ALA A 1 105 ? -11.073 -9.429 -12.727 1.00 44.91 105 ALA A O 1
ATOM 824 N N . VAL A 1 106 ? -12.607 -10.113 -11.234 1.00 43.31 106 VAL A N 1
ATOM 825 C CA . VAL A 1 106 ? -12.078 -11.474 -11.112 1.00 43.31 106 VAL A CA 1
ATOM 826 C C . VAL A 1 106 ? -12.588 -12.241 -12.332 1.00 43.31 106 VAL A C 1
ATOM 828 O O . VAL A 1 106 ? -13.801 -12.360 -12.505 1.00 43.31 106 VAL A O 1
ATOM 831 N N . ALA A 1 107 ? -11.670 -12.650 -13.211 1.00 38.75 107 ALA A N 1
ATOM 832 C CA . ALA A 1 107 ? -11.968 -13.533 -14.338 1.00 38.75 107 ALA A CA 1
ATOM 833 C C . ALA A 1 107 ? -12.325 -14.945 -13.857 1.00 38.75 107 ALA A C 1
ATOM 835 O O . ALA A 1 107 ? -11.735 -15.384 -12.841 1.00 38.75 107 ALA A O 1
#

Sequence (107 aa):
MQKRSRIGKNEVSGLGKLYLQGGQALKRDDLGLTNAEYAVFAKLAWFGLARREHEQRWSITDLGIGFVEGRTRVASIAITLDREFVGLEGELVTAGDLNESFQFAVA

Secondary structure (DSSP, 8-state):
-EEEEE--HHHHHHHHHHHHTTSSSB-TTTTT--HHHHHHHHHHHHTTSEEE-GGG-EEE-HHHHHHHTTS--EEEEEEEETTEEEEEEEEEE-HHHH-TT------

Foldseek 3Di:
DKDKDFDADLLLVLLVLCVVLVFPFAAPVNSVDDPVSLVSQLVCVLQVQWDADPPRTIGGDPQVVCLLVQNAWTAGIWMDDPSHTDDGHHDTDGSCRRHVVRDDDDD